Protein AF-A0A973G299-F1 (afdb_monomer_lite)

Structure (mmCIF, N/CA/C/O backbone):
data_AF-A0A973G299-F1
#
_entry.id   AF-A0A973G299-F1
#
loop_
_atom_site.group_PDB
_atom_site.id
_atom_site.type_symbol
_atom_site.label_atom_id
_atom_site.label_alt_id
_atom_site.label_co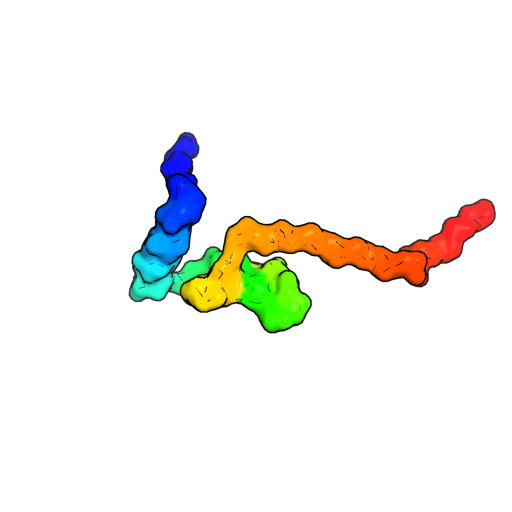mp_id
_atom_site.label_asym_id
_atom_site.label_entity_id
_atom_site.label_seq_id
_atom_site.pdbx_PDB_ins_code
_atom_site.Cartn_x
_atom_site.Cartn_y
_atom_site.Cartn_z
_atom_site.occupancy
_atom_site.B_iso_or_equiv
_atom_site.auth_seq_id
_atom_site.auth_comp_id
_atom_site.auth_asym_id
_atom_site.auth_atom_id
_atom_site.pdbx_PDB_model_num
ATOM 1 N N . MET A 1 1 ? -7.926 21.343 7.785 1.00 56.84 1 MET A N 1
ATOM 2 C CA . MET A 1 1 ? -7.542 20.079 7.119 1.00 56.84 1 MET A CA 1
ATOM 3 C C . MET A 1 1 ? -6.659 19.307 8.094 1.00 56.84 1 MET A C 1
ATOM 5 O O . MET A 1 1 ? -5.702 19.894 8.579 1.00 56.84 1 MET A O 1
ATOM 9 N N . LYS A 1 2 ? -7.030 18.086 8.506 1.00 78.38 2 LYS A N 1
ATOM 10 C CA . LYS A 1 2 ? -6.238 17.313 9.485 1.00 78.38 2 LYS A CA 1
ATOM 11 C C . LYS A 1 2 ? -5.031 16.689 8.778 1.00 78.38 2 LYS A C 1
ATOM 13 O O . LYS A 1 2 ? -5.183 16.174 7.675 1.00 78.38 2 LYS A O 1
ATOM 18 N N . THR A 1 3 ? -3.856 16.755 9.393 1.00 84.88 3 THR A N 1
ATOM 19 C CA . THR A 1 3 ? -2.616 16.170 8.870 1.00 84.88 3 THR A CA 1
ATOM 20 C C . THR A 1 3 ? -2.344 14.825 9.535 1.00 84.88 3 THR A C 1
ATOM 22 O O . THR A 1 3 ? -2.623 14.632 10.717 1.00 84.88 3 THR A O 1
ATOM 25 N N . ILE A 1 4 ? -1.807 13.881 8.766 1.00 86.38 4 ILE A N 1
ATOM 26 C CA . ILE A 1 4 ? -1.392 12.560 9.245 1.00 86.38 4 ILE A CA 1
ATOM 27 C C . ILE A 1 4 ? 0.102 12.429 8.976 1.00 86.38 4 ILE A C 1
ATOM 29 O O . ILE A 1 4 ? 0.595 12.841 7.926 1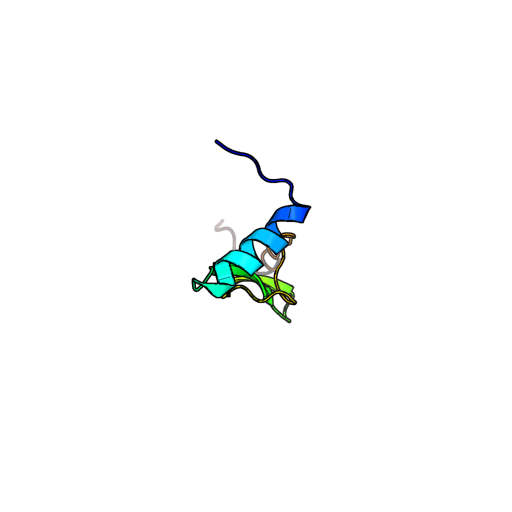.00 86.38 4 ILE A O 1
ATOM 33 N N . VAL A 1 5 ? 0.836 11.862 9.930 1.00 90.62 5 VAL A N 1
ATOM 34 C CA . VAL A 1 5 ? 2.272 11.633 9.763 1.00 90.62 5 VAL A CA 1
ATOM 35 C C . VAL A 1 5 ? 2.497 10.512 8.743 1.00 90.62 5 VAL A C 1
ATOM 37 O O . VAL A 1 5 ? 1.835 9.480 8.823 1.00 90.62 5 VAL A O 1
ATOM 40 N N . LYS A 1 6 ? 3.444 10.683 7.803 1.00 86.75 6 LYS A N 1
ATOM 41 C CA . LYS A 1 6 ? 3.675 9.758 6.666 1.00 86.75 6 LYS A CA 1
ATOM 42 C C . LYS A 1 6 ? 3.759 8.284 7.093 1.00 86.75 6 LYS A C 1
ATOM 44 O O . LYS A 1 6 ? 3.153 7.432 6.454 1.00 86.75 6 LYS A O 1
ATOM 49 N N . HIS A 1 7 ? 4.45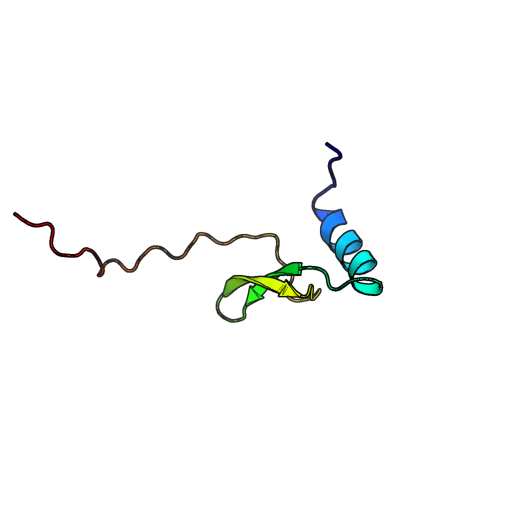1 7.983 8.195 1.00 86.44 7 HIS A N 1
ATOM 50 C CA . HIS A 1 7 ? 4.610 6.607 8.685 1.00 86.44 7 HIS A CA 1
ATOM 51 C C . HIS A 1 7 ? 3.308 5.975 9.216 1.00 86.44 7 HIS A C 1
ATOM 53 O O . HIS A 1 7 ? 3.192 4.755 9.232 1.00 86.44 7 HIS A O 1
ATOM 59 N N . ASN A 1 8 ? 2.307 6.779 9.590 1.00 90.44 8 ASN A N 1
ATOM 60 C CA . ASN A 1 8 ? 1.010 6.293 10.072 1.00 90.44 8 ASN A CA 1
ATOM 61 C C . ASN A 1 8 ? 0.023 5.975 8.942 1.00 90.44 8 ASN A C 1
ATOM 63 O O . ASN A 1 8 ? -0.980 5.310 9.192 1.00 90.44 8 ASN A O 1
ATOM 67 N N . ILE A 1 9 ? 0.299 6.411 7.707 1.00 90.94 9 ILE A N 1
ATOM 68 C CA . ILE A 1 9 ? -0.587 6.183 6.555 1.00 90.94 9 ILE A CA 1
ATOM 69 C C . ILE A 1 9 ? -0.780 4.683 6.316 1.00 90.94 9 ILE A C 1
ATOM 71 O O . ILE A 1 9 ? -1.906 4.234 6.138 1.00 90.94 9 ILE A O 1
ATOM 75 N N . LYS A 1 10 ? 0.300 3.895 6.385 1.00 90.69 10 LYS A N 1
ATOM 76 C CA . LYS A 1 10 ? 0.244 2.445 6.159 1.00 90.69 10 LYS A CA 1
ATOM 77 C C . LYS A 1 10 ? -0.683 1.742 7.160 1.00 90.69 10 LYS A C 1
ATOM 79 O O . LYS A 1 10 ? -1.503 0.920 6.766 1.00 90.69 10 LYS A O 1
ATOM 84 N N . ASN A 1 11 ? -0.598 2.118 8.437 1.00 92.50 11 ASN A N 1
ATOM 85 C CA . ASN A 1 11 ? -1.445 1.556 9.493 1.00 92.50 11 ASN A CA 1
ATOM 86 C C . ASN A 1 11 ? -2.916 1.948 9.316 1.00 92.50 11 ASN A C 1
ATOM 88 O O . ASN A 1 11 ? -3.794 1.113 9.496 1.00 92.50 11 ASN A O 1
ATOM 92 N N . LEU A 1 12 ? -3.180 3.200 8.934 1.00 92.69 12 LEU A N 1
ATOM 93 C CA . LEU A 1 12 ? -4.538 3.676 8.679 1.00 92.69 12 LEU A CA 1
ATOM 94 C C . LEU A 1 12 ? -5.196 2.916 7.522 1.00 92.69 12 LEU A C 1
ATOM 96 O O . LEU A 1 12 ? -6.321 2.449 7.661 1.00 92.69 12 LEU A O 1
ATOM 100 N N . LEU A 1 13 ? -4.482 2.768 6.402 1.00 92.62 13 LEU A N 1
ATOM 101 C CA . LEU A 1 13 ? -4.983 2.041 5.235 1.00 92.62 13 LEU A CA 1
ATOM 102 C C . LEU A 1 13 ? -5.234 0.567 5.563 1.00 92.62 13 LEU A C 1
ATOM 104 O O . LEU A 1 13 ? -6.249 0.025 5.142 1.00 92.62 13 LEU A O 1
ATOM 108 N N . ARG A 1 14 ? -4.367 -0.055 6.373 1.00 93.50 14 ARG A N 1
ATOM 109 C CA . ARG A 1 14 ? -4.572 -1.426 6.856 1.00 93.50 14 ARG A CA 1
ATOM 110 C C . ARG A 1 14 ? -5.849 -1.562 7.689 1.00 93.50 14 ARG A C 1
ATOM 112 O O . ARG A 1 14 ? -6.568 -2.539 7.516 1.00 93.50 14 ARG A O 1
ATOM 119 N N . GLU A 1 15 ? -6.137 -0.618 8.585 1.00 94.44 15 GLU A N 1
ATOM 120 C CA . GLU A 1 15 ? -7.384 -0.644 9.363 1.00 94.44 15 GLU A CA 1
ATOM 121 C C . GLU A 1 15 ? -8.612 -0.457 8.467 1.00 94.44 15 GLU A C 1
ATOM 123 O O . GLU A 1 15 ? -9.571 -1.211 8.584 1.00 94.44 15 GLU A O 1
ATOM 128 N N . TRP A 1 16 ? -8.569 0.482 7.521 1.00 94.56 16 TRP A N 1
ATOM 129 C CA . TRP A 1 16 ? -9.678 0.702 6.588 1.00 94.56 16 TRP A CA 1
ATOM 130 C C . TRP A 1 16 ? -9.913 -0.479 5.648 1.00 94.56 16 TRP A C 1
ATOM 132 O O . TRP A 1 16 ? -11.062 -0.795 5.357 1.00 94.56 16 TRP A O 1
ATOM 142 N N . ALA A 1 17 ? -8.851 -1.171 5.233 1.00 94.06 17 ALA A N 1
ATOM 143 C CA . ALA A 1 17 ? -8.940 -2.353 4.381 1.00 94.06 17 ALA A CA 1
ATOM 144 C C . ALA A 1 17 ? -9.673 -3.538 5.040 1.00 94.06 17 ALA A C 1
ATOM 146 O O . ALA A 1 17 ? -10.050 -4.478 4.347 1.00 94.06 17 ALA A O 1
ATOM 147 N N . LYS A 1 18 ? -9.894 -3.514 6.366 1.00 93.94 18 LYS A N 1
ATOM 148 C CA . LYS A 1 18 ? -10.717 -4.524 7.056 1.00 93.94 18 LYS A CA 1
ATOM 149 C C . LYS A 1 18 ? -12.209 -4.363 6.775 1.00 93.94 18 LYS A C 1
ATOM 151 O O . LYS A 1 18 ? -12.942 -5.345 6.841 1.00 93.94 18 LYS A O 1
ATOM 156 N N . GLU A 1 19 ? -12.652 -3.136 6.518 1.00 95.62 19 GLU A N 1
ATOM 157 C CA . GLU A 1 19 ? -14.069 -2.792 6.354 1.00 95.62 19 GLU A CA 1
ATOM 158 C C . GLU A 1 19 ? -14.419 -2.381 4.918 1.00 95.62 19 GLU A C 1
ATOM 160 O O . GLU A 1 19 ? -15.566 -2.536 4.502 1.00 95.62 19 GLU A O 1
ATOM 165 N N . TYR A 1 20 ? -13.449 -1.875 4.152 1.00 95.12 20 TYR A N 1
ATOM 166 C CA . TYR A 1 20 ? -13.667 -1.286 2.832 1.00 95.12 20 TYR A CA 1
ATOM 167 C C . TYR A 1 20 ? -12.623 -1.753 1.815 1.00 95.12 20 TYR A C 1
ATOM 169 O O . TYR A 1 20 ? -11.474 -2.026 2.156 1.00 95.12 20 TYR A O 1
ATOM 177 N N . GLU A 1 21 ? -12.989 -1.738 0.533 1.00 91.88 21 GLU A N 1
ATOM 178 C CA . GLU A 1 21 ? -12.018 -1.820 -0.560 1.00 91.88 21 GLU A CA 1
ATOM 179 C C . GLU A 1 21 ? -11.321 -0.466 -0.726 1.00 91.88 21 GLU A C 1
ATOM 181 O O . GLU A 1 21 ? -11.856 0.486 -1.296 1.00 91.88 21 GLU A O 1
ATOM 186 N N . VAL A 1 22 ? -10.119 -0.362 -0.165 1.00 93.94 22 VAL A N 1
ATOM 187 C CA . VAL A 1 22 ? -9.336 0.874 -0.181 1.00 93.94 22 VAL A CA 1
ATOM 188 C C . VAL A 1 22 ? -8.466 0.912 -1.429 1.00 93.94 22 VAL A C 1
ATOM 190 O O . VAL A 1 22 ? -7.625 0.040 -1.615 1.00 93.94 22 VAL A O 1
ATOM 193 N N . LEU A 1 23 ? -8.616 1.949 -2.253 1.00 93.06 23 LEU A N 1
ATOM 194 C CA . LEU A 1 23 ? -7.693 2.227 -3.353 1.00 93.06 23 LEU A CA 1
ATOM 195 C C . LEU A 1 23 ? -6.464 2.976 -2.834 1.00 93.06 23 LEU A C 1
ATOM 197 O O . LEU A 1 23 ? -6.585 4.009 -2.172 1.00 93.06 23 LEU A O 1
ATOM 201 N N . ALA A 1 24 ? -5.278 2.471 -3.154 1.00 92.44 24 ALA A N 1
ATOM 202 C CA . ALA A 1 24 ? -4.011 3.056 -2.748 1.00 92.44 24 ALA A CA 1
ATOM 203 C C . ALA A 1 24 ? -2.973 2.984 -3.882 1.00 92.44 24 ALA A C 1
ATOM 205 O O . ALA A 1 24 ? -3.116 2.175 -4.800 1.00 92.44 24 ALA A O 1
ATOM 206 N N . PRO A 1 25 ? -1.927 3.829 -3.850 1.00 90.81 25 PRO A N 1
ATOM 207 C CA . PRO A 1 25 ? -0.838 3.727 -4.803 1.00 90.81 25 PRO A CA 1
ATOM 208 C C . PRO A 1 25 ? -0.034 2.451 -4.552 1.00 90.81 25 PRO A C 1
ATOM 210 O O . PRO A 1 25 ? 0.440 2.186 -3.443 1.00 90.81 25 PRO A O 1
ATOM 213 N N . THR A 1 26 ? 0.149 1.701 -5.623 1.00 89.88 26 THR A N 1
ATOM 214 C CA . THR A 1 26 ? 0.738 0.374 -5.648 1.00 89.88 26 THR A CA 1
ATOM 215 C C . THR A 1 26 ? 1.853 0.357 -6.679 1.00 89.88 26 THR A C 1
ATOM 217 O O . THR A 1 26 ? 1.686 0.822 -7.810 1.00 89.88 26 THR A O 1
ATOM 220 N N . LYS A 1 27 ? 3.015 -0.169 -6.287 1.00 88.50 27 LYS A N 1
ATOM 221 C CA . LYS A 1 27 ? 4.146 -0.340 -7.192 1.00 88.50 27 LYS A CA 1
ATOM 222 C C . LYS A 1 27 ? 4.046 -1.690 -7.887 1.00 88.50 27 LYS A C 1
ATOM 224 O O . LYS A 1 27 ? 4.082 -2.731 -7.233 1.00 88.50 27 LYS A O 1
ATOM 229 N N . THR A 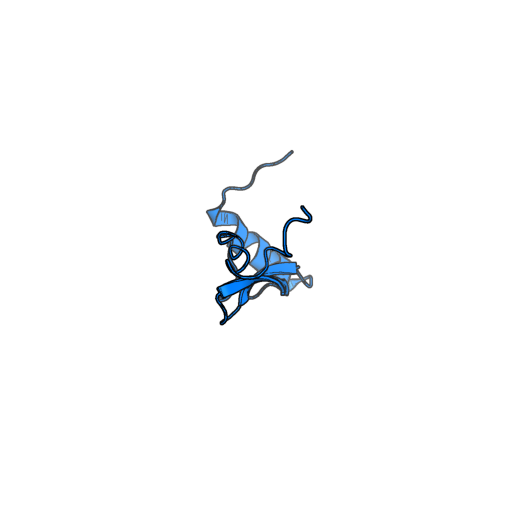1 28 ? 3.948 -1.677 -9.209 1.00 84.75 28 THR A N 1
ATOM 230 C CA . THR A 1 28 ? 3.925 -2.900 -10.015 1.00 84.75 28 THR A CA 1
ATOM 231 C C . THR A 1 28 ? 5.328 -3.505 -10.120 1.00 84.75 28 THR A C 1
ATOM 233 O O . THR A 1 28 ? 6.340 -2.833 -9.896 1.00 84.75 28 THR A O 1
ATOM 236 N N . ALA A 1 29 ? 5.415 -4.777 -10.524 1.00 81.44 29 ALA A N 1
ATOM 237 C CA . ALA A 1 29 ? 6.695 -5.443 -10.784 1.00 81.44 29 ALA A CA 1
ATOM 238 C C . ALA A 1 29 ? 7.535 -4.744 -11.874 1.00 81.44 29 ALA A C 1
ATOM 240 O O . ALA A 1 29 ? 8.759 -4.850 -11.874 1.00 81.44 29 ALA A O 1
ATOM 241 N N . GLN A 1 30 ? 6.885 -4.006 -12.780 1.00 79.88 30 GLN A N 1
ATOM 242 C CA . GLN A 1 30 ? 7.536 -3.224 -13.838 1.00 79.88 30 GLN A CA 1
ATOM 243 C C . GLN A 1 30 ? 8.068 -1.871 -13.333 1.00 79.88 30 GLN A C 1
ATOM 245 O O . GLN A 1 30 ? 8.769 -1.169 -14.055 1.00 79.88 30 GLN A O 1
ATOM 250 N N . GLY A 1 31 ? 7.805 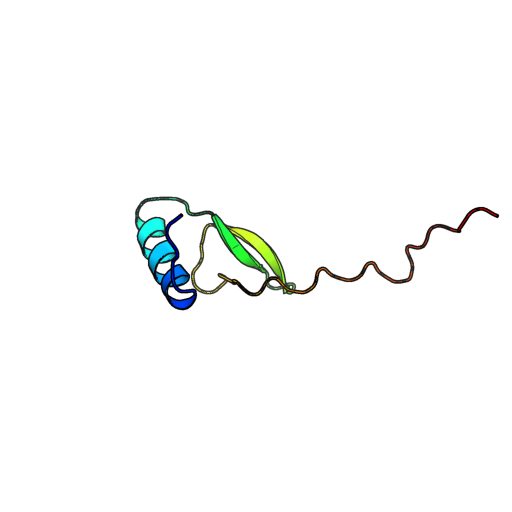-1.532 -12.066 1.00 79.25 31 GLY A N 1
ATOM 251 C CA . GLY A 1 31 ? 8.265 -0.304 -11.426 1.00 79.25 31 GLY A CA 1
ATOM 252 C C . GLY A 1 31 ? 7.296 0.869 -11.549 1.00 79.25 31 GLY A C 1
ATOM 253 O O . GLY A 1 31 ? 7.580 1.926 -10.981 1.00 79.25 31 GLY A O 1
ATOM 254 N N . ASP A 1 32 ? 6.162 0.677 -12.222 1.00 81.81 32 ASP A N 1
ATOM 255 C CA . ASP A 1 32 ? 5.116 1.686 -12.359 1.00 81.81 32 ASP A CA 1
ATOM 256 C C . ASP A 1 32 ? 4.370 1.890 -11.041 1.00 81.81 32 ASP A C 1
ATOM 258 O O . ASP A 1 32 ? 4.200 0.961 -10.252 1.00 81.81 32 ASP A O 1
ATOM 262 N N . CYS A 1 33 ? 3.910 3.117 -10.807 1.00 86.50 33 CYS A N 1
ATOM 263 C CA . CYS A 1 33 ? 3.046 3.452 -9.681 1.00 86.50 33 CYS A CA 1
ATOM 264 C C . CYS A 1 33 ? 1.625 3.663 -10.209 1.00 86.50 33 CYS A C 1
ATOM 266 O O . CYS A 1 33 ? 1.381 4.610 -10.958 1.00 86.50 33 CYS A O 1
ATOM 268 N N . VAL A 1 34 ? 0.706 2.775 -9.839 1.00 88.56 34 VAL A N 1
ATOM 269 C CA . VAL A 1 34 ? -0.706 2.799 -10.252 1.00 88.56 34 VAL A CA 1
ATOM 270 C C . VAL A 1 34 ? -1.608 2.814 -9.022 1.00 88.56 34 VAL A C 1
ATOM 272 O O . VAL A 1 34 ? -1.164 2.460 -7.936 1.00 88.56 34 VAL A O 1
ATOM 275 N N . PHE A 1 35 ? -2.868 3.224 -9.165 1.00 89.31 35 PHE A N 1
ATOM 276 C CA . PHE A 1 35 ? -3.855 3.053 -8.096 1.00 89.31 35 PHE A CA 1
ATOM 277 C C . PHE A 1 35 ? -4.522 1.688 -8.231 1.00 89.31 35 PHE A C 1
ATOM 279 O O . PHE A 1 35 ? -5.068 1.383 -9.288 1.00 89.31 35 PHE A O 1
ATOM 286 N N . ASP A 1 36 ? -4.476 0.897 -7.165 1.00 90.12 36 ASP A N 1
ATOM 287 C CA . ASP A 1 36 ? -5.082 -0.434 -7.096 1.00 90.12 36 ASP A CA 1
ATOM 288 C C . ASP A 1 36 ? -5.609 -0.700 -5.676 1.00 90.12 36 ASP A C 1
ATOM 290 O O . ASP A 1 36 ? -5.413 0.118 -4.770 1.00 90.12 36 ASP A O 1
ATOM 294 N N . THR A 1 37 ? -6.279 -1.830 -5.461 1.00 92.12 37 THR A N 1
ATOM 295 C CA . THR A 1 37 ? -6.696 -2.275 -4.130 1.00 92.12 37 THR A CA 1
ATOM 296 C C . THR A 1 37 ? -5.482 -2.376 -3.208 1.00 92.12 37 THR A C 1
ATOM 298 O O . THR A 1 37 ? -4.452 -2.955 -3.558 1.00 92.12 37 THR A O 1
ATOM 301 N N . PHE A 1 38 ? -5.599 -1.796 -2.013 1.00 93.12 38 PHE A N 1
ATOM 302 C CA . PHE A 1 38 ? -4.523 -1.721 -1.037 1.00 93.12 38 PHE A CA 1
ATOM 303 C C . PHE A 1 38 ? -4.013 -3.118 -0.686 1.00 93.12 38 PHE A C 1
ATOM 305 O O . PHE A 1 38 ? -4.702 -3.924 -0.060 1.00 93.12 38 PHE A O 1
ATOM 312 N N . GLN A 1 39 ? -2.762 -3.364 -1.051 1.00 89.75 39 GLN A N 1
ATOM 313 C CA . GLN A 1 39 ? -1.988 -4.509 -0.613 1.00 89.75 39 GLN A CA 1
ATOM 314 C C . GLN A 1 39 ? -0.744 -4.010 0.096 1.00 89.75 39 GLN A C 1
ATOM 316 O O . GLN A 1 39 ? -0.042 -3.109 -0.362 1.00 89.75 39 GLN A O 1
ATOM 321 N N . GLU A 1 40 ? -0.476 -4.592 1.255 1.00 88.19 40 GLU A N 1
ATOM 322 C CA . GLU A 1 40 ? 0.508 -4.033 2.164 1.00 88.19 40 GLU A CA 1
ATOM 323 C C . GLU A 1 40 ? 1.949 -4.101 1.628 1.00 88.19 40 GLU A C 1
ATOM 325 O O . GLU A 1 40 ? 2.756 -3.197 1.885 1.00 88.19 40 GLU A O 1
ATOM 330 N N . ASP A 1 41 ? 2.258 -5.169 0.899 1.00 89.31 41 ASP A N 1
ATOM 331 C CA . ASP A 1 41 ? 3.597 -5.458 0.384 1.00 89.31 41 ASP A CA 1
ATOM 332 C C . ASP A 1 41 ? 3.950 -4.611 -0.841 1.00 89.31 41 ASP A C 1
ATOM 334 O O . ASP A 1 41 ? 5.121 -4.328 -1.092 1.00 89.31 41 ASP A O 1
ATOM 338 N N . SER A 1 42 ? 2.937 -4.184 -1.595 1.00 88.25 42 SER A N 1
ATOM 339 C CA . SER A 1 42 ? 3.087 -3.438 -2.844 1.00 88.25 42 SER A CA 1
ATOM 340 C C . SER A 1 42 ? 2.730 -1.952 -2.707 1.00 88.25 42 SER A C 1
ATOM 342 O O . SER A 1 42 ? 3.023 -1.165 -3.612 1.00 88.25 42 SER A O 1
ATOM 344 N N . PHE A 1 43 ? 2.163 -1.538 -1.569 1.00 90.81 43 PHE A N 1
ATOM 345 C CA . PHE A 1 43 ? 1.868 -0.142 -1.261 1.00 90.81 43 PHE A CA 1
ATOM 346 C C . PHE A 1 43 ? 3.124 0.735 -1.309 1.00 90.81 43 PHE A C 1
ATOM 348 O O . PHE A 1 43 ? 4.144 0.446 -0.676 1.00 90.81 43 PHE A O 1
ATOM 355 N N . THR A 1 44 ? 3.024 1.871 -1.998 1.00 88.56 44 THR A N 1
ATOM 356 C CA . THR A 1 44 ? 4.113 2.841 -2.109 1.00 88.56 44 THR A CA 1
ATOM 357 C C . THR A 1 44 ? 3.615 4.275 -1.953 1.00 88.56 44 THR A C 1
ATOM 359 O O . THR A 1 44 ? 2.517 4.634 -2.360 1.00 88.56 44 THR A O 1
ATOM 362 N N . LEU A 1 45 ? 4.461 5.129 -1.379 1.00 86.44 45 LEU A N 1
ATOM 363 C CA . LEU A 1 45 ? 4.312 6.591 -1.430 1.00 86.44 45 LEU A CA 1
ATOM 364 C C . LEU A 1 45 ? 5.415 7.244 -2.268 1.00 86.44 45 LEU A C 1
ATOM 366 O O . LEU A 1 45 ? 5.464 8.465 -2.402 1.00 86.44 45 LEU A O 1
ATOM 370 N N . GLU A 1 46 ? 6.316 6.426 -2.804 1.00 81.56 46 GLU A N 1
ATOM 371 C CA . GLU A 1 46 ? 7.390 6.851 -3.682 1.00 81.56 46 GLU A CA 1
ATOM 372 C C . GLU A 1 46 ? 6.845 6.840 -5.107 1.00 81.56 46 GLU A C 1
ATOM 374 O O . GLU A 1 46 ? 6.932 5.848 -5.835 1.00 81.56 46 GLU A O 1
ATOM 379 N N . TYR A 1 47 ? 6.227 7.958 -5.479 1.00 72.50 47 TYR A N 1
ATOM 380 C CA . TYR A 1 47 ? 5.871 8.236 -6.860 1.00 72.50 47 TYR A CA 1
ATOM 381 C C . TYR A 1 47 ? 7.182 8.434 -7.619 1.00 72.50 47 TYR A C 1
ATOM 383 O O . TYR A 1 47 ? 7.869 9.444 -7.451 1.00 72.50 47 TYR A O 1
ATOM 391 N N . GLY A 1 48 ? 7.584 7.417 -8.383 1.00 67.94 48 GLY A N 1
ATOM 392 C CA . GLY A 1 48 ? 8.767 7.500 -9.230 1.00 67.94 48 GLY A CA 1
ATOM 393 C C . GLY A 1 48 ? 8.689 8.703 -10.170 1.00 67.94 48 GLY A C 1
ATOM 394 O O . GLY A 1 48 ? 7.614 9.247 -10.432 1.00 67.94 48 GLY A O 1
ATOM 395 N N . LYS A 1 49 ? 9.838 9.122 -10.712 1.00 66.19 49 LYS A N 1
ATOM 396 C CA . LYS A 1 49 ? 9.817 10.071 -11.830 1.00 66.19 49 LYS A CA 1
ATOM 397 C C . LYS A 1 49 ? 9.019 9.424 -12.966 1.00 66.19 49 LYS A C 1
ATOM 399 O O . LYS A 1 49 ? 9.317 8.270 -13.281 1.00 66.19 49 LYS A O 1
ATOM 404 N N . PRO A 1 50 ? 8.045 10.125 -13.574 1.00 61.19 50 PRO A N 1
ATOM 405 C CA . PRO A 1 50 ? 7.381 9.598 -14.753 1.00 61.19 50 PRO A CA 1
ATOM 406 C C . PRO A 1 50 ? 8.457 9.229 -15.783 1.00 61.19 50 PRO A C 1
ATOM 408 O O . PRO A 1 50 ? 9.447 9.968 -15.905 1.00 61.19 50 PRO A O 1
ATOM 411 N N . PRO A 1 51 ? 8.325 8.080 -16.469 1.00 62.47 51 PRO A N 1
ATOM 412 C CA . PRO A 1 51 ? 9.298 7.680 -17.467 1.00 62.47 51 PRO A CA 1
ATOM 413 C C . PRO A 1 51 ? 9.438 8.818 -18.476 1.00 62.47 51 PRO A C 1
ATOM 415 O O . PRO A 1 51 ? 8.446 9.337 -18.993 1.00 62.47 51 PRO A O 1
ATOM 418 N N . LEU A 1 52 ? 10.679 9.255 -18.703 1.00 64.56 52 LEU A N 1
ATOM 419 C CA . LEU A 1 52 ? 10.941 10.258 -19.724 1.00 64.56 52 LEU A CA 1
ATOM 420 C C . LEU A 1 52 ? 10.447 9.693 -21.058 1.00 64.56 52 LEU A C 1
ATOM 422 O O . LEU A 1 52 ? 10.729 8.523 -21.345 1.00 64.56 52 LEU A O 1
ATOM 426 N N . PRO A 1 53 ? 9.732 10.490 -21.870 1.00 64.94 53 PRO A N 1
ATOM 427 C CA . PRO A 1 53 ? 9.341 10.041 -23.191 1.00 64.94 53 PRO A CA 1
ATOM 428 C C . PRO A 1 53 ? 10.599 9.567 -23.932 1.00 64.94 53 PRO A C 1
ATOM 430 O O . PRO A 1 53 ? 11.648 10.222 -23.842 1.00 64.94 53 PRO A O 1
ATOM 433 N N . PRO A 1 54 ? 10.542 8.409 -24.612 1.00 70.00 54 PRO A N 1
ATOM 434 C CA . PRO A 1 54 ? 11.687 7.909 -25.348 1.00 70.00 54 PRO A CA 1
ATOM 435 C C . PRO A 1 54 ? 12.153 8.990 -26.324 1.00 70.00 54 PRO A C 1
ATOM 437 O O . PRO A 1 54 ? 11.342 9.614 -27.011 1.00 70.00 54 PRO A O 1
ATOM 440 N N . LYS A 1 55 ? 13.473 9.215 -26.385 1.00 60.84 55 LYS A N 1
ATOM 441 C CA . LYS A 1 55 ? 14.111 10.279 -27.189 1.00 60.84 55 LYS A CA 1
ATOM 442 C C . LYS A 1 55 ? 13.794 10.211 -28.697 1.00 60.84 55 LYS A C 1
ATOM 444 O O . LYS A 1 55 ? 14.250 11.065 -29.445 1.00 60.84 55 LYS A O 1
ATOM 449 N N . SER A 1 56 ? 13.052 9.201 -29.140 1.00 60.03 56 SER A N 1
ATOM 450 C CA . SER A 1 56 ? 12.699 8.905 -30.526 1.00 60.03 56 SER A CA 1
ATOM 451 C C . SER A 1 56 ? 11.279 9.318 -30.936 1.00 60.03 56 SER A C 1
ATOM 453 O O . SER A 1 56 ? 10.918 9.081 -32.082 1.00 60.03 56 SER A O 1
ATOM 455 N N . VAL A 1 57 ? 10.474 9.934 -30.058 1.00 57.69 57 VAL A N 1
ATOM 456 C CA . VAL A 1 57 ? 9.113 10.417 -30.404 1.00 57.69 57 VAL A CA 1
ATOM 457 C C . VAL A 1 57 ? 9.062 11.945 -30.466 1.00 57.69 57 VAL A C 1
ATOM 459 O O . VAL A 1 57 ? 8.073 12.5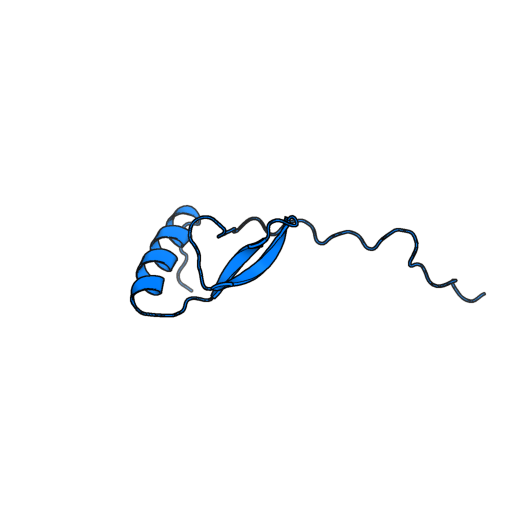79 -30.111 1.00 57.69 57 VAL A O 1
ATOM 462 N N . PHE A 1 58 ? 10.143 12.568 -30.932 1.00 60.62 58 PHE A N 1
ATOM 463 C CA . PHE A 1 58 ? 10.006 13.876 -31.557 1.00 60.62 58 PHE A CA 1
ATOM 464 C C . PHE A 1 58 ? 9.505 13.607 -32.972 1.00 60.62 58 PHE A C 1
ATOM 466 O O . PHE A 1 58 ? 10.266 13.187 -33.842 1.00 60.62 58 PHE A O 1
ATOM 473 N N . LEU A 1 59 ? 8.197 13.779 -33.178 1.00 64.81 59 LEU A N 1
ATOM 474 C CA . LEU A 1 59 ? 7.649 13.977 -34.518 1.00 64.81 59 LEU A CA 1
ATOM 475 C C . LEU A 1 59 ? 8.510 15.043 -35.219 1.00 64.81 59 LEU A C 1
ATOM 477 O O . LEU A 1 59 ? 8.942 15.981 -34.536 1.00 64.81 59 LEU A O 1
ATOM 481 N N . PRO A 1 60 ? 8.803 14.903 -36.526 1.00 62.09 60 PRO A N 1
ATOM 482 C CA . PRO A 1 60 ? 9.615 15.885 -37.225 1.00 62.09 60 PRO A CA 1
ATOM 483 C C . PRO A 1 60 ? 8.994 17.262 -36.995 1.00 62.09 60 PRO A C 1
ATOM 485 O O . PRO A 1 60 ? 7.802 17.469 -37.229 1.00 62.09 60 PRO A O 1
ATOM 488 N N . HIS A 1 61 ? 9.796 18.170 -36.445 1.00 60.88 61 HIS A N 1
ATOM 489 C CA . HIS A 1 61 ? 9.456 19.580 -36.396 1.00 60.88 61 HIS A CA 1
ATOM 490 C C . HIS A 1 61 ? 9.246 19.990 -37.855 1.00 60.88 61 HIS A C 1
ATOM 492 O O . HIS A 1 61 ? 10.183 19.876 -38.645 1.00 60.88 61 HIS A O 1
ATOM 498 N N . ASN A 1 62 ? 8.011 20.330 -38.232 1.00 58.03 62 ASN A N 1
ATOM 499 C CA . ASN A 1 62 ? 7.746 20.887 -39.556 1.00 58.03 62 ASN A CA 1
ATOM 500 C C . ASN A 1 62 ? 8.651 22.113 -39.748 1.00 58.03 62 ASN A C 1
ATOM 502 O O . ASN A 1 62 ? 8.806 22.900 -38.811 1.00 58.03 62 ASN A O 1
ATOM 506 N N . GLU A 1 63 ? 9.251 22.199 -40.936 1.00 45.25 63 GLU A N 1
ATOM 507 C CA . GLU A 1 63 ? 10.058 23.331 -41.414 1.00 45.25 63 GLU A CA 1
ATOM 508 C C . GLU A 1 63 ? 9.309 24.669 -41.344 1.00 45.25 63 GLU A C 1
ATOM 510 O O . GLU A 1 63 ? 8.077 24.685 -41.588 1.00 45.25 63 GLU A O 1
#

Secondary structure (DSSP, 8-state):
-----HHHHHHHHHHHTTTS--EEEEE-TTS-EEEEE--TTTB----PPPPPPPTT-------

pLDDT: mean 81.46, std 13.2, range [45.25, 95.62]

Sequence (63 aa):
MKTIVKHNIKNLLREWAKEYEVLAPTKTAQGDCVFDTFQEDSFTLEYGKPPLPPKSVFLPHNE

Radius of gyration: 17.44 Å; chains: 1; bounding box: 28×29×52 Å

Foldseek 3Di:
DDDDDPVCPLVVLVVVLVPDQDWAFFQDPVRATDTDGDDNVGGDPPHDDDPDDPPPPPDPPDD